Protein AF-A0A5C9ABZ3-F1 (afdb_monomer_lite)

Organism: Escherichia coli (NCBI:txid562)

Radius of gyration: 12.98 Å; chains: 1; bounding box: 25×34×37 Å

Structure (mmCIF, N/CA/C/O backbone):
data_AF-A0A5C9ABZ3-F1
#
_entry.id   AF-A0A5C9ABZ3-F1
#
loop_
_atom_site.group_PDB
_atom_site.id
_atom_site.type_symbol
_atom_site.label_atom_id
_atom_site.label_alt_id
_atom_site.label_comp_id
_atom_site.label_asym_id
_atom_site.label_entity_id
_atom_site.label_seq_id
_atom_site.pdbx_PDB_ins_code
_atom_site.Cartn_x
_atom_site.Cartn_y
_atom_site.Cartn_z
_atom_site.occupancy
_atom_site.B_iso_or_equiv
_atom_site.auth_seq_id
_atom_site.auth_comp_id
_atom_site.auth_asym_id
_atom_site.auth_atom_id
_atom_site.pdbx_PDB_model_num
ATOM 1 N N . MET A 1 1 ? 9.908 -22.947 3.980 1.00 42.03 1 MET A N 1
ATOM 2 C CA . MET A 1 1 ? 8.847 -22.284 3.196 1.00 42.03 1 MET A CA 1
ATOM 3 C C . MET A 1 1 ? 9.021 -20.790 3.385 1.00 42.03 1 MET A C 1
ATOM 5 O O . MET A 1 1 ? 9.001 -20.346 4.527 1.00 42.03 1 MET A O 1
ATOM 9 N N . ALA A 1 2 ? 9.328 -20.041 2.323 1.00 49.00 2 ALA A N 1
ATOM 10 C CA . ALA A 1 2 ? 9.373 -18.585 2.417 1.00 49.00 2 ALA A CA 1
ATOM 11 C C . ALA A 1 2 ? 7.949 -18.117 2.737 1.00 49.00 2 ALA A C 1
ATOM 13 O O . ALA A 1 2 ? 7.027 -18.391 1.981 1.00 49.00 2 ALA A O 1
ATOM 14 N N . THR A 1 3 ? 7.755 -17.537 3.915 1.00 64.31 3 THR A N 1
ATOM 15 C CA . THR A 1 3 ? 6.458 -17.009 4.341 1.00 64.31 3 THR A CA 1
ATOM 16 C C . THR A 1 3 ? 6.122 -15.834 3.434 1.00 64.31 3 THR A C 1
ATOM 18 O O . THR A 1 3 ? 6.895 -14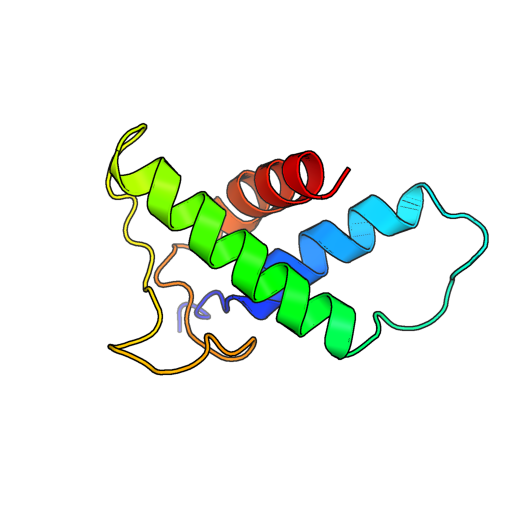.874 3.379 1.00 64.31 3 THR A O 1
ATOM 21 N N . VAL A 1 4 ? 5.027 -15.949 2.686 1.00 82.62 4 VAL A N 1
ATOM 22 C CA . VAL A 1 4 ? 4.581 -14.909 1.760 1.00 82.62 4 VAL A CA 1
ATOM 23 C C . VAL A 1 4 ? 4.201 -13.661 2.556 1.00 82.62 4 VAL A C 1
ATOM 25 O O . VAL A 1 4 ? 3.664 -13.766 3.657 1.00 82.62 4 VAL A O 1
ATOM 28 N N . LEU A 1 5 ? 4.572 -12.487 2.045 1.00 89.81 5 LEU A N 1
ATOM 29 C CA . LEU A 1 5 ? 4.208 -11.206 2.640 1.00 89.81 5 LEU A CA 1
ATOM 30 C C . LEU A 1 5 ? 2.799 -10.840 2.173 1.0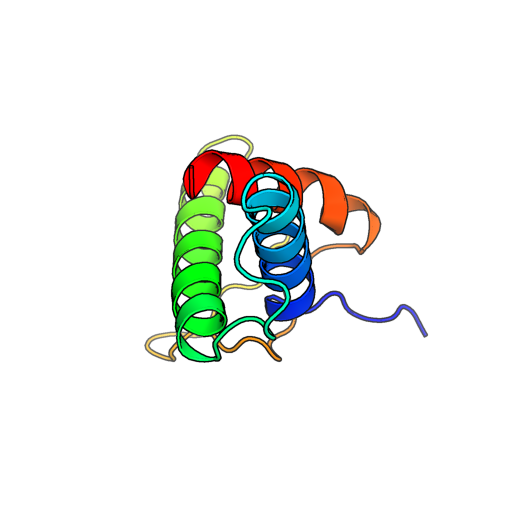0 89.81 5 LEU A C 1
ATOM 32 O O . LEU A 1 5 ? 2.602 -10.662 0.970 1.00 89.81 5 LEU A O 1
ATOM 36 N N . THR A 1 6 ? 1.846 -10.704 3.092 1.00 93.12 6 THR A N 1
ATOM 37 C CA . THR A 1 6 ? 0.484 -10.268 2.740 1.00 93.12 6 THR A CA 1
ATOM 38 C C . THR A 1 6 ? 0.374 -8.744 2.691 1.00 93.12 6 THR A C 1
ATOM 40 O O . THR A 1 6 ? 1.183 -8.032 3.302 1.00 93.12 6 THR A O 1
ATOM 43 N N . LYS A 1 7 ? -0.632 -8.229 1.977 1.00 92.62 7 LYS A N 1
ATOM 44 C CA . LYS A 1 7 ? -0.947 -6.789 1.933 1.00 92.62 7 LYS A CA 1
ATOM 45 C C . LYS A 1 7 ? -1.242 -6.257 3.340 1.00 92.62 7 LYS A C 1
ATOM 47 O O . LYS A 1 7 ? -0.640 -5.274 3.776 1.00 92.62 7 LYS A O 1
ATOM 52 N N . GLY A 1 8 ? -2.045 -6.990 4.110 1.00 88.94 8 GLY A N 1
ATOM 53 C CA . GLY A 1 8 ? -2.383 -6.670 5.494 1.00 88.94 8 GLY A CA 1
ATOM 54 C C . GLY A 1 8 ? -1.165 -6.591 6.417 1.00 88.94 8 GLY A C 1
ATOM 55 O O . GLY A 1 8 ? -1.113 -5.724 7.285 1.00 88.94 8 GLY A O 1
ATOM 56 N N . GLU A 1 9 ? -0.125 -7.411 6.218 1.00 89.88 9 GLU A N 1
ATOM 57 C CA . GLU A 1 9 ? 1.110 -7.307 7.008 1.00 89.88 9 GLU A CA 1
ATOM 58 C C . GLU A 1 9 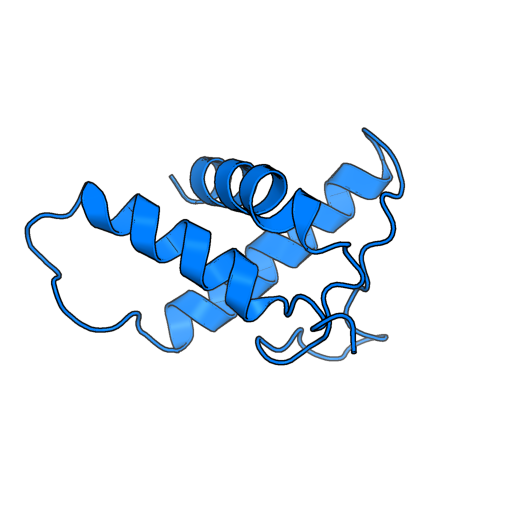? 1.853 -5.973 6.814 1.00 89.88 9 GLU A C 1
ATOM 60 O O . GLU A 1 9 ? 2.524 -5.508 7.745 1.00 89.88 9 GLU A O 1
ATOM 65 N N . ILE A 1 10 ? 1.792 -5.395 5.610 1.00 91.62 10 ILE A N 1
ATOM 66 C CA . ILE A 1 10 ? 2.412 -4.107 5.267 1.00 91.62 10 ILE A CA 1
ATOM 67 C C . ILE A 1 10 ? 1.582 -2.967 5.862 1.00 91.62 10 ILE A C 1
ATOM 69 O O . ILE A 1 10 ? 2.128 -2.107 6.556 1.00 91.62 10 ILE A O 1
ATOM 73 N N . VAL A 1 11 ? 0.265 -3.010 5.658 1.00 91.06 11 VAL A N 1
ATOM 74 C CA . VAL A 1 11 ? -0.685 -2.012 6.171 1.00 91.06 11 VAL A CA 1
ATOM 75 C C . VAL A 1 11 ? -0.650 -1.961 7.696 1.00 91.06 11 VAL A C 1
ATOM 77 O O . VAL A 1 11 ? -0.449 -0.905 8.290 1.00 91.06 11 VAL A O 1
ATOM 80 N N . LEU A 1 12 ? -0.704 -3.117 8.355 1.00 88.62 12 LEU A N 1
ATOM 81 C CA . LEU A 1 12 ? -0.634 -3.217 9.811 1.00 88.62 12 LEU A CA 1
ATOM 82 C C . LEU A 1 12 ? 0.688 -2.674 10.370 1.00 88.62 12 LEU A C 1
ATOM 84 O O . LEU A 1 12 ? 0.719 -2.107 11.462 1.00 88.62 12 LEU A O 1
ATOM 88 N N . PHE A 1 13 ? 1.798 -2.840 9.644 1.00 89.50 13 PHE A N 1
ATOM 89 C CA . PHE A 1 13 ? 3.074 -2.236 10.025 1.00 89.50 13 PHE A CA 1
ATOM 90 C C . PHE A 1 13 ? 3.014 -0.705 9.970 1.00 89.50 13 PHE A C 1
ATOM 92 O O . PHE A 1 13 ? 3.498 -0.054 10.901 1.00 89.50 13 PHE A O 1
ATOM 99 N N . ALA A 1 14 ? 2.423 -0.147 8.912 1.00 89.44 14 ALA A N 1
ATOM 100 C CA . ALA A 1 14 ? 2.282 1.291 8.727 1.00 89.44 14 ALA A CA 1
ATOM 101 C C . ALA A 1 14 ? 1.353 1.899 9.794 1.00 89.44 14 ALA A C 1
ATOM 103 O O . ALA A 1 14 ? 1.773 2.786 10.538 1.00 89.44 14 ALA A O 1
ATOM 104 N N . LEU A 1 15 ? 0.154 1.337 9.968 1.00 85.62 15 LEU A N 1
ATOM 105 C CA . LEU A 1 15 ? -0.845 1.803 10.936 1.00 85.62 15 LEU A CA 1
ATOM 106 C C . LEU A 1 15 ? -0.337 1.741 12.380 1.00 85.62 15 LEU A C 1
ATOM 108 O O . LEU A 1 15 ? -0.484 2.700 13.134 1.00 85.62 15 LEU A O 1
ATOM 112 N N . ARG A 1 16 ? 0.347 0.656 12.772 1.00 80.81 16 ARG A N 1
ATOM 113 C CA . ARG A 1 16 ? 0.927 0.553 14.123 1.00 80.81 16 ARG A CA 1
ATOM 114 C C . ARG A 1 16 ? 1.957 1.638 14.399 1.00 80.81 16 ARG A C 1
ATOM 116 O O . ARG A 1 16 ? 2.046 2.105 15.525 1.00 80.81 16 ARG A O 1
ATOM 123 N N . LYS A 1 17 ? 2.765 2.016 13.408 1.00 77.38 17 LYS A N 1
ATOM 124 C CA . LYS A 1 17 ? 3.813 3.032 13.579 1.00 77.38 17 LYS A CA 1
ATOM 125 C C . LYS A 1 17 ? 3.274 4.455 13.494 1.00 77.38 17 LYS A C 1
ATOM 127 O O . LYS A 1 17 ? 3.800 5.313 14.194 1.00 77.38 17 LYS A O 1
ATOM 132 N N . PHE A 1 18 ? 2.216 4.678 12.720 1.00 67.94 18 PHE A N 1
ATOM 133 C CA . PHE A 1 18 ? 1.420 5.902 12.773 1.00 67.94 18 PHE A CA 1
ATOM 134 C C . PHE A 1 18 ? 0.805 6.086 14.172 1.00 67.94 18 PHE A C 1
ATOM 136 O O . PHE A 1 18 ? 0.981 7.125 14.807 1.00 67.94 18 PHE A O 1
ATOM 143 N N . ALA A 1 19 ? 0.207 5.024 14.725 1.00 62.31 19 ALA A N 1
ATOM 144 C CA . ALA A 1 19 ? -0.406 5.034 16.053 1.00 62.31 19 ALA A CA 1
ATOM 145 C C . ALA A 1 19 ? 0.586 5.264 17.212 1.00 62.31 19 ALA A C 1
ATOM 147 O O . ALA A 1 19 ? 0.166 5.705 18.276 1.00 62.31 19 ALA A O 1
ATOM 148 N N . ILE A 1 20 ? 1.899 5.054 17.028 1.00 53.72 20 ILE A N 1
ATOM 149 C CA . ILE A 1 20 ? 2.913 5.397 18.049 1.00 53.72 20 ILE A CA 1
ATOM 150 C C . ILE A 1 20 ? 2.936 6.915 18.342 1.00 53.72 20 ILE A C 1
ATOM 152 O O . ILE A 1 20 ? 3.321 7.309 19.441 1.00 53.72 20 ILE A O 1
ATOM 156 N N . ALA A 1 21 ? 2.476 7.772 17.419 1.00 45.09 21 ALA A N 1
ATOM 157 C CA . ALA A 1 21 ? 2.288 9.204 17.682 1.00 45.09 21 ALA A CA 1
ATOM 158 C C . ALA A 1 21 ? 0.971 9.525 18.428 1.00 45.09 21 ALA A C 1
ATOM 160 O O . ALA A 1 21 ? 0.849 10.598 19.021 1.00 45.09 21 ALA A O 1
ATOM 161 N N . SER A 1 22 ? 0.002 8.599 18.449 1.00 44.34 22 SER A N 1
ATOM 162 C CA . SER A 1 22 ? -1.284 8.740 19.141 1.00 44.34 22 SER A CA 1
ATOM 163 C C . SER A 1 22 ? -1.248 8.017 20.491 1.00 44.34 22 SER A C 1
ATOM 165 O O . SER A 1 22 ? -1.711 6.890 20.648 1.00 44.34 22 SER A O 1
ATOM 167 N N . ASN A 1 23 ? -0.728 8.688 21.519 1.00 43.97 23 ASN A N 1
ATOM 168 C CA . ASN A 1 23 ? -0.696 8.195 22.907 1.00 43.97 23 ASN A CA 1
ATOM 169 C C . ASN A 1 23 ? -2.102 8.006 23.548 1.00 43.97 23 ASN A C 1
ATOM 171 O O . ASN A 1 23 ? -2.204 7.812 24.756 1.00 43.97 23 ASN A O 1
ATOM 175 N N . ALA A 1 24 ? -3.191 8.101 22.773 1.00 51.38 24 ALA A N 1
ATOM 176 C CA . ALA A 1 24 ? -4.575 8.018 23.244 1.00 51.38 24 ALA A CA 1
ATOM 177 C C . ALA A 1 24 ? -5.319 6.739 22.797 1.00 51.38 24 ALA A C 1
ATOM 179 O O . ALA A 1 24 ? -6.322 6.392 23.414 1.00 51.38 24 ALA A O 1
ATOM 180 N N . SER A 1 25 ? -4.839 6.012 21.778 1.00 49.28 25 SER A N 1
ATOM 181 C CA . SER A 1 25 ? -5.544 4.860 21.183 1.00 49.28 25 SER A CA 1
ATOM 182 C C . SER A 1 25 ? -4.692 3.588 21.223 1.00 49.28 25 SER A C 1
ATOM 184 O O . SER A 1 25 ? -4.137 3.148 20.222 1.00 49.28 25 SER A O 1
ATOM 186 N N . LEU A 1 26 ? -4.593 2.981 22.404 1.00 49.88 26 LEU A N 1
ATOM 187 C CA . LEU A 1 26 ? -4.040 1.633 22.620 1.00 49.88 26 LEU A CA 1
ATOM 188 C C . LEU A 1 26 ? -5.072 0.531 22.286 1.00 49.88 26 LEU A C 1
ATOM 190 O O . LEU A 1 26 ? -5.024 -0.564 22.840 1.00 49.88 26 LEU A O 1
ATOM 194 N N . THR A 1 27 ? -6.043 0.848 21.429 1.00 55.12 27 THR A N 1
ATOM 195 C CA . THR A 1 27 ? -7.101 -0.044 20.952 1.00 55.12 27 THR A CA 1
ATOM 196 C C . THR A 1 27 ? -6.700 -0.637 19.610 1.00 55.12 27 THR A C 1
ATOM 198 O O . THR A 1 27 ? -6.023 0.019 18.817 1.00 55.12 27 THR A O 1
ATOM 201 N N . ASP A 1 28 ? -7.076 -1.894 19.388 1.00 63.44 28 ASP A N 1
ATOM 202 C CA . ASP A 1 28 ? -6.815 -2.628 18.153 1.00 63.44 28 ASP A CA 1
ATOM 203 C C . ASP A 1 28 ? -7.146 -1.792 16.908 1.00 63.44 28 ASP A C 1
ATOM 205 O O . ASP A 1 28 ? -8.097 -1.011 16.905 1.00 63.44 28 ASP A O 1
ATOM 209 N N . VAL A 1 29 ? -6.336 -1.947 15.856 1.00 66.88 29 VAL A N 1
ATOM 210 C CA . VAL A 1 29 ? -6.571 -1.280 14.569 1.00 66.88 29 VAL A CA 1
ATOM 211 C C . VAL A 1 29 ? -7.958 -1.679 14.068 1.00 66.88 29 VAL A C 1
ATOM 213 O O . VAL A 1 29 ? -8.248 -2.872 13.955 1.00 66.88 29 VAL A O 1
ATOM 216 N N . GLU A 1 30 ? -8.806 -0.692 13.783 1.00 77.25 30 GLU A N 1
ATOM 217 C CA . GLU A 1 30 ? -10.163 -0.942 13.304 1.00 77.25 30 GLU A CA 1
ATOM 218 C C . GLU A 1 30 ? -10.123 -1.663 11.943 1.00 77.25 30 GLU A C 1
ATOM 220 O O . GLU A 1 30 ? -9.294 -1.310 11.099 1.00 77.25 30 GLU A O 1
ATOM 225 N N . PRO A 1 31 ? -11.007 -2.651 11.687 1.00 79.88 31 PRO A N 1
ATOM 226 C CA . PRO A 1 31 ? -11.017 -3.385 10.419 1.00 79.88 31 PRO A CA 1
ATOM 227 C C . PRO A 1 31 ? -11.121 -2.475 9.190 1.00 79.88 31 PRO A C 1
ATOM 229 O O . PRO A 1 31 ? -10.418 -2.694 8.209 1.00 79.88 31 PRO A O 1
ATOM 232 N N . GLN A 1 32 ? -11.919 -1.405 9.285 1.00 78.88 32 GLN A N 1
ATOM 233 C CA . GLN A 1 32 ? -12.064 -0.412 8.217 1.00 78.88 32 GLN A CA 1
ATOM 234 C C . GLN A 1 32 ? -10.747 0.306 7.913 1.00 78.88 32 GLN A C 1
ATOM 236 O O . GLN A 1 32 ? -10.393 0.454 6.753 1.00 78.88 32 GLN A O 1
ATOM 241 N N . SER A 1 33 ? -9.951 0.655 8.930 1.00 84.00 33 SER A N 1
ATOM 242 C CA . SER A 1 33 ? -8.635 1.271 8.710 1.00 84.00 33 SER A CA 1
ATOM 243 C C . SER A 1 33 ? -7.659 0.341 7.985 1.00 84.00 33 SER A C 1
ATOM 245 O O . SER A 1 33 ? -6.750 0.812 7.305 1.00 84.00 33 SER A O 1
ATOM 247 N N . ILE A 1 34 ? -7.814 -0.978 8.139 1.00 86.31 34 ILE A N 1
ATOM 248 C CA . ILE A 1 34 ? -7.009 -1.958 7.403 1.00 86.31 34 ILE A CA 1
ATOM 249 C C . ILE A 1 34 ? -7.466 -2.018 5.944 1.00 86.31 34 ILE A C 1
ATOM 251 O O . ILE A 1 34 ? -6.612 -2.006 5.066 1.00 86.31 34 ILE A O 1
ATOM 255 N N . GLU A 1 35 ? -8.774 -2.063 5.682 1.00 87.62 35 GLU A N 1
ATOM 256 C CA . GLU A 1 35 ? -9.328 -2.052 4.319 1.00 87.62 35 GLU A CA 1
ATOM 257 C C . GLU A 1 35 ? -8.945 -0.771 3.563 1.00 87.62 35 GLU A C 1
ATOM 259 O O . GLU A 1 35 ? -8.407 -0.847 2.458 1.00 87.62 35 GLU A O 1
ATOM 264 N N . ASP A 1 36 ? -9.112 0.394 4.189 1.00 88.50 36 ASP A N 1
ATOM 265 C CA . ASP A 1 36 ? -8.707 1.683 3.620 1.00 88.50 36 ASP A CA 1
ATOM 266 C C . ASP A 1 36 ? -7.197 1.714 3.342 1.00 88.50 36 ASP A C 1
ATOM 268 O O . ASP A 1 36 ? -6.767 2.047 2.239 1.00 88.50 36 ASP A O 1
ATOM 272 N N . GLY A 1 37 ? -6.382 1.249 4.295 1.00 90.44 37 GLY A N 1
ATOM 273 C CA . GLY A 1 37 ? -4.933 1.178 4.120 1.00 90.44 37 GLY A CA 1
ATOM 274 C C . GLY A 1 37 ? -4.480 0.195 3.031 1.00 90.44 37 GLY A C 1
ATOM 275 O O . GLY A 1 37 ? -3.403 0.371 2.460 1.00 90.44 37 GLY A O 1
ATOM 276 N N . VAL A 1 38 ? -5.270 -0.842 2.723 1.00 92.56 38 VAL A N 1
ATOM 277 C CA . VAL A 1 38 ? -5.003 -1.741 1.587 1.00 92.56 38 VAL A CA 1
ATOM 278 C C . VAL A 1 38 ? -5.277 -1.028 0.261 1.00 92.56 38 VAL A C 1
ATOM 280 O O . VAL A 1 38 ? -4.478 -1.179 -0.662 1.00 92.56 38 VAL A O 1
ATOM 283 N N . ASN A 1 39 ? -6.327 -0.210 0.172 1.00 92.62 39 ASN A N 1
ATOM 284 C CA . ASN A 1 39 ? -6.572 0.616 -1.014 1.00 92.62 39 ASN A CA 1
ATOM 285 C C . ASN A 1 39 ? -5.455 1.656 -1.211 1.00 92.62 39 ASN A C 1
ATOM 287 O O . ASN A 1 39 ? -4.914 1.769 -2.308 1.00 92.62 39 ASN A O 1
ATOM 291 N N . ASP A 1 40 ? -5.017 2.325 -0.139 1.00 92.81 40 ASP A N 1
ATOM 292 C CA . ASP A 1 40 ? -3.880 3.258 -0.195 1.00 92.81 40 ASP A CA 1
ATOM 293 C C . ASP A 1 40 ? -2.578 2.571 -0.637 1.00 92.81 40 ASP A C 1
ATOM 295 O O . ASP A 1 40 ? -1.742 3.165 -1.330 1.00 92.81 40 ASP A O 1
ATOM 299 N N . LEU A 1 41 ? -2.386 1.310 -0.233 1.00 93.69 41 LEU A N 1
ATOM 300 C CA . LEU A 1 41 ? -1.262 0.492 -0.672 1.00 93.69 41 LEU A CA 1
ATOM 301 C C . LEU A 1 41 ? -1.346 0.203 -2.175 1.00 93.69 41 LEU A C 1
ATOM 303 O O . LEU A 1 41 ? -0.345 0.385 -2.860 1.00 93.69 41 LEU A O 1
ATOM 307 N N . GLU A 1 42 ? -2.497 -0.230 -2.683 1.00 93.81 42 GLU A N 1
ATOM 308 C CA . GLU A 1 42 ? -2.711 -0.501 -4.113 1.00 93.81 42 GLU A CA 1
ATOM 309 C C . GLU A 1 42 ? -2.483 0.757 -4.962 1.00 93.81 42 GLU A C 1
ATOM 311 O O . GLU A 1 42 ? -1.731 0.712 -5.939 1.00 93.81 42 GLU A O 1
ATOM 316 N N . ASP A 1 43 ? -3.011 1.905 -4.533 1.00 93.12 43 ASP A N 1
ATOM 317 C CA . ASP A 1 43 ? -2.794 3.189 -5.200 1.00 93.12 43 ASP A CA 1
ATOM 318 C C . ASP A 1 43 ? -1.308 3.566 -5.226 1.00 93.12 43 ASP A C 1
ATOM 320 O O . ASP A 1 43 ? -0.758 3.887 -6.284 1.00 93.12 43 ASP A O 1
ATOM 324 N N . MET A 1 44 ? -0.613 3.464 -4.087 1.00 94.38 44 MET A N 1
ATOM 325 C CA . MET A 1 44 ? 0.825 3.738 -4.014 1.00 94.38 44 MET A CA 1
ATOM 326 C C . MET A 1 44 ? 1.631 2.801 -4.921 1.00 94.38 44 MET A C 1
ATOM 328 O O . MET A 1 44 ? 2.563 3.235 -5.601 1.00 94.38 44 MET A O 1
ATOM 332 N N . MET A 1 45 ? 1.281 1.516 -4.947 1.00 93.75 45 MET A N 1
ATOM 333 C CA . MET A 1 45 ? 1.950 0.539 -5.799 1.00 93.75 45 MET A CA 1
ATOM 334 C C . MET A 1 45 ? 1.665 0.789 -7.282 1.00 93.75 45 MET A C 1
ATOM 336 O O . MET A 1 45 ? 2.566 0.614 -8.105 1.00 93.75 45 MET A O 1
ATOM 340 N N . SER A 1 46 ? 0.467 1.267 -7.629 1.00 92.25 46 SER A N 1
ATOM 341 C CA . SER A 1 46 ? 0.114 1.654 -8.998 1.00 92.25 46 SER A CA 1
ATOM 342 C C . SER A 1 46 ? 0.958 2.836 -9.492 1.00 92.25 46 SER A C 1
ATOM 344 O O . SER A 1 46 ? 1.441 2.828 -10.623 1.00 92.25 46 SER A O 1
ATOM 346 N N . GLU A 1 47 ? 1.237 3.815 -8.627 1.00 91.56 47 GLU A N 1
ATOM 347 C CA . GLU A 1 47 ? 2.124 4.937 -8.944 1.00 91.56 47 GLU A CA 1
ATOM 348 C C . GLU A 1 47 ? 3.570 4.466 -9.136 1.00 91.56 47 GLU A C 1
ATOM 350 O O . GLU A 1 47 ? 4.277 4.918 -10.044 1.00 91.56 47 GLU A O 1
ATOM 355 N N . TRP A 1 48 ? 4.009 3.511 -8.315 1.00 92.69 48 TRP A N 1
ATOM 356 C CA . TRP A 1 48 ? 5.360 2.963 -8.389 1.00 92.69 48 TRP A CA 1
ATOM 357 C C . TRP A 1 48 ? 5.619 2.178 -9.668 1.00 92.69 48 TRP A C 1
ATOM 359 O O . TRP A 1 48 ? 6.764 2.163 -10.113 1.00 92.69 48 TRP A O 1
ATOM 369 N N . MET A 1 49 ? 4.588 1.629 -10.320 1.00 89.06 49 MET A N 1
ATOM 370 C CA . MET A 1 49 ? 4.717 1.020 -11.653 1.00 89.06 49 MET A CA 1
ATOM 371 C C . MET A 1 49 ? 5.296 1.991 -12.690 1.00 89.06 49 MET A C 1
ATOM 373 O O . MET A 1 49 ? 5.942 1.556 -13.643 1.00 89.06 49 MET A O 1
ATOM 377 N N . ILE A 1 50 ? 5.090 3.300 -12.512 1.00 89.00 50 ILE A N 1
ATOM 378 C CA . ILE A 1 50 ? 5.630 4.340 -13.395 1.00 89.00 50 ILE A CA 1
ATOM 379 C C . ILE A 1 50 ? 7.062 4.702 -12.981 1.00 89.00 50 ILE A C 1
ATOM 381 O O . ILE A 1 50 ? 7.954 4.796 -13.824 1.00 89.00 50 ILE A O 1
ATOM 385 N N . ASN A 1 51 ? 7.292 4.923 -11.686 1.00 84.06 51 ASN A N 1
ATOM 386 C CA . ASN A 1 51 ? 8.600 5.245 -11.116 1.00 84.06 51 ASN A CA 1
ATOM 387 C C . ASN A 1 51 ? 8.606 4.835 -9.634 1.00 84.06 51 ASN A C 1
ATOM 389 O O . ASN A 1 51 ? 7.828 5.408 -8.870 1.00 84.06 51 ASN A O 1
ATOM 393 N N . PRO A 1 52 ? 9.454 3.888 -9.187 1.00 84.00 52 PRO A N 1
ATOM 394 C CA . PRO A 1 52 ? 10.680 3.370 -9.817 1.00 84.00 52 PRO A CA 1
ATOM 395 C C . PRO A 1 52 ? 10.516 2.284 -10.898 1.00 84.00 52 PRO A C 1
ATOM 397 O O . PRO A 1 52 ? 11.523 1.850 -11.459 1.00 84.00 52 PRO A O 1
ATOM 400 N N . GLY A 1 53 ? 9.296 1.850 -11.206 1.00 88.44 53 GLY A N 1
ATOM 401 C CA . GLY A 1 53 ? 8.991 0.734 -12.105 1.00 88.44 53 GLY A CA 1
ATOM 402 C C . GLY A 1 53 ? 8.425 -0.476 -11.356 1.00 88.44 53 GLY A C 1
ATOM 403 O O . GLY A 1 53 ? 8.289 -0.463 -10.132 1.00 88.44 53 GLY A O 1
ATOM 404 N N . ASP A 1 54 ? 8.112 -1.542 -12.093 1.00 89.38 54 ASP A N 1
ATOM 405 C CA . ASP A 1 54 ? 7.582 -2.780 -11.515 1.00 89.38 54 ASP A CA 1
ATOM 406 C C . ASP A 1 54 ? 8.600 -3.443 -10.564 1.00 89.38 54 ASP A C 1
ATOM 408 O O . ASP A 1 54 ? 9.701 -3.835 -10.962 1.00 89.38 54 ASP A O 1
ATOM 412 N N . ILE A 1 55 ? 8.219 -3.567 -9.289 1.00 88.88 55 ILE A N 1
ATOM 413 C CA . ILE A 1 55 ? 9.013 -4.215 -8.236 1.00 88.88 55 ILE A CA 1
ATOM 414 C C . ILE A 1 55 ? 8.504 -5.619 -7.866 1.00 88.88 55 ILE A C 1
ATOM 416 O O . ILE A 1 55 ? 8.971 -6.202 -6.882 1.00 88.88 55 ILE A O 1
ATOM 420 N N . GLY A 1 56 ? 7.568 -6.167 -8.646 1.00 89.62 56 GLY A N 1
ATOM 421 C CA . GLY A 1 56 ? 6.971 -7.487 -8.451 1.00 89.62 56 GLY A CA 1
ATOM 422 C C . GLY A 1 56 ? 5.792 -7.497 -7.479 1.00 89.62 56 GLY A C 1
ATOM 423 O O . GLY A 1 56 ? 5.594 -8.493 -6.785 1.00 89.62 56 GLY A O 1
ATOM 424 N N . TYR A 1 57 ? 5.051 -6.391 -7.373 1.00 92.25 57 TYR A N 1
ATOM 425 C CA . TYR A 1 57 ? 3.839 -6.339 -6.554 1.00 92.25 57 TYR A CA 1
ATOM 426 C C . TYR A 1 57 ? 2.675 -7.053 -7.247 1.00 92.25 57 TYR A C 1
ATOM 428 O O . TYR A 1 57 ? 2.476 -6.904 -8.451 1.00 92.25 57 TYR A O 1
ATOM 436 N N . ALA A 1 58 ? 1.906 -7.822 -6.480 1.00 92.88 58 ALA A N 1
ATOM 437 C CA . ALA A 1 58 ? 0.706 -8.499 -6.952 1.00 92.88 58 ALA A CA 1
ATOM 438 C C . ALA A 1 58 ? -0.536 -7.656 -6.623 1.00 92.88 58 ALA A C 1
ATOM 440 O O . ALA A 1 58 ? -0.995 -7.623 -5.480 1.00 92.88 58 ALA A O 1
ATOM 441 N N . PHE A 1 59 ? -1.058 -6.983 -7.648 1.00 91.19 59 PHE A N 1
ATOM 442 C CA . PHE A 1 59 ? -2.325 -6.250 -7.594 1.00 91.19 59 PHE A CA 1
ATOM 443 C C . PHE A 1 59 ? -3.512 -7.209 -7.469 1.00 91.19 59 PHE A C 1
ATOM 445 O O . PHE A 1 59 ? -3.432 -8.369 -7.890 1.00 91.19 59 PHE A O 1
ATOM 452 N N . ALA A 1 60 ? -4.623 -6.722 -6.916 1.00 88.38 60 ALA A N 1
ATOM 453 C CA . ALA A 1 60 ? -5.902 -7.424 -7.009 1.00 88.38 60 ALA A CA 1
ATOM 454 C C . ALA A 1 60 ? -6.305 -7.675 -8.476 1.00 88.38 60 ALA A C 1
ATOM 456 O O . ALA A 1 60 ? -5.992 -6.897 -9.383 1.00 88.38 60 ALA A O 1
ATOM 457 N N . THR A 1 61 ? -6.964 -8.805 -8.732 1.00 81.75 61 THR A N 1
ATOM 458 C CA . THR A 1 61 ? -7.302 -9.237 -10.088 1.00 81.75 61 THR A CA 1
ATOM 459 C C . THR A 1 61 ? -8.593 -8.600 -10.596 1.00 81.75 61 THR A C 1
ATOM 461 O O . THR A 1 61 ? -9.671 -8.825 -10.057 1.00 81.75 61 THR A O 1
ATOM 464 N N . GLY A 1 62 ? -8.510 -7.867 -11.711 1.00 77.19 62 GLY A N 1
ATOM 465 C CA . GLY A 1 62 ? -9.689 -7.331 -12.400 1.00 77.19 62 GLY A CA 1
ATOM 466 C C . GLY A 1 62 ? -10.432 -6.280 -11.571 1.00 77.19 62 GLY A C 1
ATOM 467 O O . GLY A 1 62 ? -9.837 -5.277 -11.197 1.00 77.19 62 GLY A O 1
ATOM 468 N N . ASP A 1 63 ? -11.721 -6.523 -11.317 1.00 73.69 63 ASP A N 1
ATOM 469 C CA . ASP A 1 63 ? -12.610 -5.642 -10.537 1.00 73.69 63 ASP A CA 1
ATOM 470 C C . ASP A 1 63 ? -12.766 -6.100 -9.068 1.00 73.69 63 ASP A C 1
ATOM 472 O O . ASP A 1 63 ? -13.679 -5.660 -8.364 1.00 73.69 63 ASP A O 1
ATOM 476 N N . GLU A 1 64 ? -11.930 -7.030 -8.596 1.00 84.06 64 GLU A N 1
ATOM 477 C CA . GLU A 1 64 ? -11.981 -7.510 -7.212 1.00 84.06 64 GLU A CA 1
ATOM 478 C C . GLU A 1 64 ? -11.411 -6.470 -6.243 1.00 84.06 64 GLU A C 1
ATOM 480 O O . GLU A 1 64 ? -10.391 -5.833 -6.511 1.00 84.06 64 GLU A O 1
ATOM 485 N N . GLN A 1 65 ? -12.066 -6.308 -5.089 1.00 83.81 65 GLN A N 1
ATOM 486 C CA . GLN A 1 65 ? -11.531 -5.459 -4.030 1.00 83.81 65 GLN A CA 1
ATOM 487 C C . GLN A 1 65 ? -10.277 -6.102 -3.428 1.00 83.81 65 GLN A C 1
ATOM 489 O O . GLN A 1 65 ? -10.293 -7.302 -3.143 1.00 83.81 65 GLN A O 1
ATOM 494 N N . PRO A 1 66 ? -9.208 -5.323 -3.204 1.00 88.19 66 PRO A N 1
ATOM 495 C CA . PRO A 1 66 ? -7.979 -5.837 -2.626 1.00 88.19 66 PRO A CA 1
ATOM 496 C C . PRO A 1 66 ? -8.210 -6.233 -1.164 1.00 88.19 66 PRO A C 1
ATOM 498 O O . PRO A 1 66 ? -8.713 -5.443 -0.364 1.00 88.19 66 PRO A O 1
ATOM 501 N N . LEU A 1 67 ? -7.839 -7.462 -0.800 1.00 90.19 67 LEU A N 1
ATOM 502 C CA . LEU A 1 67 ? -8.063 -7.991 0.543 1.00 90.19 67 LEU A CA 1
ATOM 503 C C . LEU A 1 67 ? -6.774 -7.979 1.382 1.00 90.19 67 LEU A C 1
ATOM 505 O O . LEU A 1 67 ? -5.674 -8.176 0.856 1.00 90.19 67 LEU A O 1
ATOM 509 N N . PRO A 1 68 ? -6.866 -7.815 2.716 1.00 87.31 68 PRO A N 1
ATOM 510 C CA . PRO A 1 68 ? -5.693 -7.849 3.596 1.00 87.31 68 PRO A CA 1
ATOM 511 C C . PRO A 1 68 ? -4.932 -9.184 3.572 1.00 87.31 68 PRO A C 1
ATOM 513 O O . PRO A 1 68 ? -3.715 -9.207 3.788 1.00 87.31 68 PRO A O 1
ATOM 516 N N . ASP A 1 69 ? -5.637 -10.285 3.316 1.00 89.31 69 ASP A N 1
ATOM 517 C CA . ASP A 1 69 ? -5.064 -11.633 3.263 1.00 89.31 69 ASP A CA 1
ATOM 518 C C . ASP A 1 69 ? -4.401 -11.952 1.915 1.00 89.31 69 ASP A C 1
ATOM 520 O O . ASP A 1 69 ? -3.692 -12.956 1.811 1.00 89.31 69 ASP A O 1
ATOM 524 N N . ASP A 1 70 ? -4.562 -11.087 0.908 1.00 90.75 70 ASP A N 1
ATOM 525 C CA . ASP A 1 70 ? -3.927 -11.271 -0.391 1.00 90.75 70 ASP A CA 1
ATOM 526 C C . ASP A 1 70 ? -2.404 -11.228 -0.277 1.00 90.75 70 ASP A C 1
ATOM 528 O O . ASP A 1 70 ? -1.801 -10.443 0.473 1.00 90.75 70 ASP A O 1
ATOM 532 N N . GLU A 1 71 ? -1.758 -12.047 -1.099 1.00 91.88 71 GLU A N 1
ATOM 533 C CA . GLU A 1 71 ? -0.319 -11.994 -1.278 1.00 91.88 71 GLU A CA 1
ATOM 534 C C . GLU A 1 71 ? 0.072 -10.659 -1.922 1.00 91.88 71 GLU A C 1
ATOM 536 O O . GLU A 1 71 ? -0.474 -10.257 -2.942 1.00 91.88 71 GLU A O 1
ATOM 541 N N . SER A 1 72 ? 1.066 -9.974 -1.358 1.00 90.88 72 SER A N 1
ATOM 542 C CA . SER A 1 72 ? 1.574 -8.724 -1.941 1.00 90.88 72 SER A CA 1
ATOM 543 C C . SER A 1 72 ? 2.467 -8.947 -3.165 1.00 90.88 72 SER A C 1
ATOM 545 O O . SER A 1 72 ? 2.887 -7.982 -3.789 1.00 90.88 72 SER A O 1
ATOM 547 N N . GLY A 1 73 ? 2.873 -10.188 -3.460 1.00 91.38 73 GLY A N 1
ATOM 548 C CA . GLY A 1 73 ? 3.901 -10.514 -4.463 1.00 91.38 73 GLY A CA 1
ATOM 549 C C . GLY A 1 73 ? 5.334 -10.119 -4.063 1.00 91.38 73 GLY A C 1
ATOM 550 O O . GLY A 1 73 ? 6.313 -10.646 -4.595 1.00 91.38 73 GLY A O 1
ATOM 551 N N . LEU A 1 74 ? 5.489 -9.257 -3.055 1.00 91.69 74 LEU A N 1
ATOM 552 C CA . LEU A 1 74 ? 6.776 -8.696 -2.675 1.00 91.69 74 LEU A CA 1
ATOM 553 C C . LEU A 1 74 ? 7.599 -9.636 -1.781 1.00 91.69 74 LEU A C 1
ATOM 555 O O . LEU A 1 74 ? 7.103 -10.201 -0.800 1.00 91.69 74 LEU A O 1
ATOM 559 N N . PRO A 1 75 ? 8.922 -9.719 -2.009 1.00 90.38 75 PRO A N 1
ATOM 560 C CA . PRO A 1 75 ? 9.836 -10.325 -1.051 1.00 90.38 75 PRO A CA 1
ATOM 561 C C . PRO A 1 75 ? 9.754 -9.659 0.332 1.00 90.38 75 PRO A C 1
ATOM 563 O O . PRO A 1 75 ? 9.826 -8.435 0.442 1.00 90.38 75 PRO A O 1
ATOM 566 N N . ARG A 1 76 ? 9.747 -10.452 1.417 1.00 88.38 76 ARG A N 1
ATOM 567 C CA . ARG A 1 76 ? 9.651 -9.951 2.810 1.00 88.38 76 ARG A CA 1
ATOM 568 C C . ARG A 1 76 ? 10.645 -8.845 3.185 1.00 88.38 76 ARG A C 1
ATOM 570 O O . ARG A 1 76 ? 10.340 -8.023 4.046 1.00 88.38 76 ARG A O 1
ATOM 577 N N . LYS A 1 77 ? 11.815 -8.787 2.537 1.00 88.69 77 LYS A N 1
ATOM 578 C CA . LYS A 1 77 ? 12.803 -7.707 2.728 1.00 88.69 77 LYS A CA 1
ATOM 579 C C . LYS A 1 77 ? 12.238 -6.308 2.426 1.00 88.69 77 LYS A C 1
ATOM 581 O O . LYS A 1 77 ? 12.706 -5.342 3.017 1.00 88.69 77 LYS A O 1
ATOM 586 N N . TYR A 1 78 ? 11.220 -6.200 1.568 1.00 90.50 78 TYR A N 1
ATOM 587 C CA . TYR A 1 78 ? 10.594 -4.929 1.197 1.00 90.50 78 TYR A CA 1
ATOM 588 C C . TYR A 1 78 ? 9.513 -4.456 2.171 1.00 90.50 78 TYR A C 1
ATOM 590 O O . TYR A 1 78 ? 9.145 -3.286 2.110 1.00 90.50 78 TYR A O 1
ATOM 598 N N . LYS A 1 79 ? 9.073 -5.299 3.122 1.00 91.00 79 LYS A N 1
ATOM 599 C CA . LYS A 1 79 ? 8.025 -4.964 4.105 1.00 91.00 79 LYS A CA 1
ATOM 600 C C . LYS A 1 79 ? 8.244 -3.601 4.762 1.00 91.00 79 LYS A C 1
ATOM 602 O O . LYS A 1 79 ? 7.328 -2.796 4.838 1.00 91.00 79 LYS A O 1
ATOM 607 N N . HIS A 1 80 ? 9.467 -3.342 5.223 1.00 91.62 80 HIS A N 1
ATOM 608 C CA . HIS A 1 80 ? 9.792 -2.097 5.914 1.00 91.62 80 HIS A CA 1
ATOM 609 C C . HIS A 1 80 ? 9.824 -0.905 4.957 1.00 91.62 80 HIS A C 1
ATOM 611 O O . HIS A 1 80 ? 9.273 0.136 5.285 1.00 91.62 80 HIS A O 1
ATOM 617 N N . ALA A 1 81 ? 10.447 -1.050 3.783 1.00 92.75 81 ALA A N 1
ATOM 618 C CA . ALA A 1 81 ? 10.559 0.039 2.815 1.00 92.75 81 ALA A CA 1
ATOM 619 C C . ALA A 1 81 ? 9.176 0.502 2.336 1.00 92.75 81 ALA A C 1
ATOM 621 O O . ALA A 1 81 ? 8.865 1.684 2.437 1.00 92.75 81 ALA A O 1
ATOM 622 N N . VAL A 1 82 ? 8.332 -0.440 1.906 1.00 93.12 82 VAL A N 1
ATOM 623 C CA . VAL A 1 82 ? 6.962 -0.155 1.455 1.00 93.12 82 VAL A CA 1
ATOM 624 C C . VAL A 1 82 ? 6.105 0.330 2.619 1.00 93.12 82 VAL A C 1
ATOM 626 O O . VAL A 1 82 ? 5.435 1.347 2.502 1.00 93.12 82 VAL A O 1
ATOM 629 N N . GLY A 1 83 ? 6.188 -0.323 3.781 1.00 92.44 83 GLY A N 1
ATOM 630 C CA . GLY A 1 83 ? 5.409 0.065 4.955 1.00 92.44 83 GLY A CA 1
ATOM 631 C C . GLY A 1 83 ? 5.738 1.463 5.493 1.00 92.44 83 GLY A C 1
ATOM 632 O O . GLY A 1 83 ? 4.845 2.148 5.976 1.00 92.44 83 GLY A O 1
ATOM 633 N N . TYR A 1 84 ? 6.993 1.921 5.403 1.00 92.81 84 TYR A N 1
ATOM 634 C CA . TYR A 1 84 ? 7.343 3.300 5.768 1.00 92.81 84 TYR A CA 1
ATOM 635 C C . TYR A 1 84 ? 6.834 4.320 4.748 1.00 92.81 84 TYR A C 1
ATOM 637 O O . TYR A 1 84 ? 6.406 5.395 5.150 1.00 92.81 84 TYR A O 1
ATOM 645 N N . GLN A 1 85 ? 6.865 4.000 3.454 1.00 92.62 85 GLN A N 1
ATOM 646 C CA . GLN A 1 85 ? 6.329 4.889 2.418 1.00 92.62 85 GLN A CA 1
ATOM 647 C C . GLN A 1 85 ? 4.807 5.005 2.522 1.00 92.62 85 GLN A C 1
ATOM 649 O O . GLN A 1 85 ? 4.280 6.112 2.512 1.00 92.62 85 GLN A O 1
ATOM 654 N N . LEU A 1 86 ? 4.123 3.882 2.753 1.00 92.25 86 LEU A N 1
ATOM 655 C CA . LEU A 1 86 ? 2.688 3.861 3.015 1.00 92.25 86 LEU A CA 1
ATOM 656 C C . LEU A 1 86 ? 2.337 4.689 4.257 1.00 92.25 86 LEU A C 1
ATOM 658 O O . LEU A 1 86 ? 1.420 5.498 4.220 1.00 92.25 86 LEU A O 1
ATOM 662 N N . LEU A 1 87 ? 3.10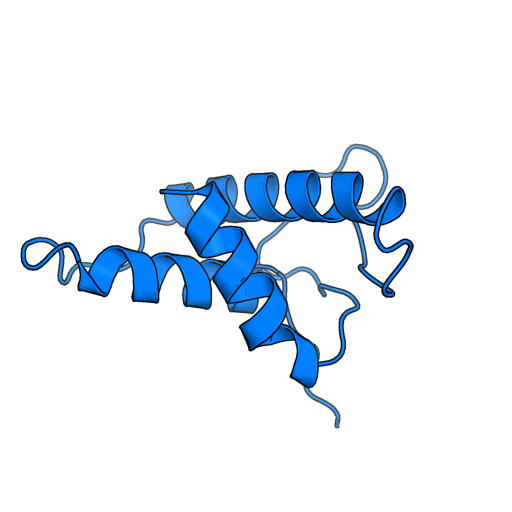9 4.551 5.342 1.00 90.44 87 LEU A N 1
ATOM 663 C CA . LEU A 1 87 ? 2.935 5.384 6.534 1.00 90.44 87 LEU A CA 1
ATOM 664 C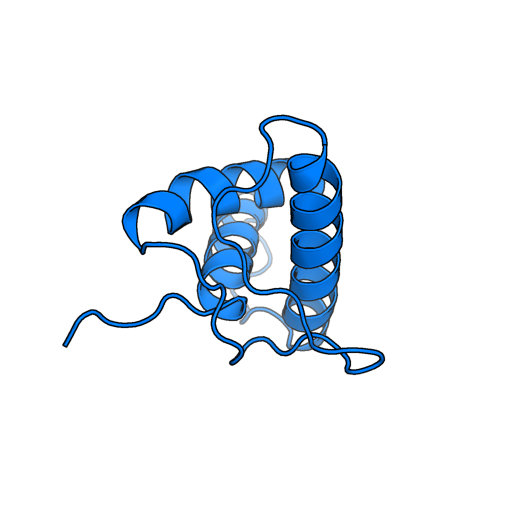 C . LEU A 1 87 ? 3.027 6.876 6.207 1.00 90.44 87 LEU A C 1
ATOM 666 O O . LEU A 1 87 ? 2.204 7.640 6.694 1.00 90.44 87 LEU A O 1
ATOM 670 N N . LEU A 1 88 ? 4.017 7.293 5.412 1.00 89.25 88 LEU A N 1
ATOM 671 C CA . LEU A 1 88 ? 4.190 8.700 5.041 1.00 89.25 88 LEU A CA 1
ATOM 6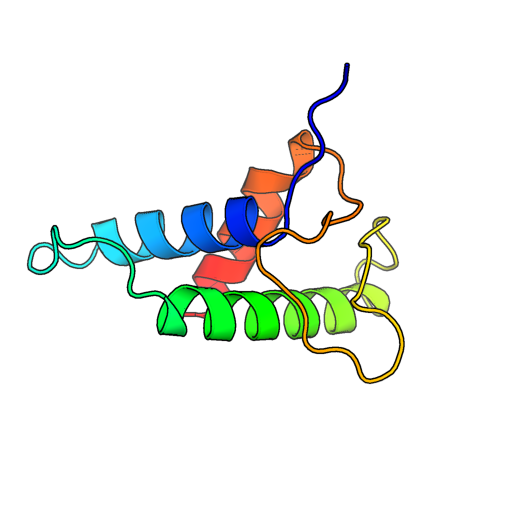72 C C . LEU A 1 88 ? 3.041 9.236 4.180 1.00 89.25 88 LEU A C 1
ATOM 674 O O . LEU A 1 88 ? 2.757 10.425 4.254 1.00 89.25 88 LEU A O 1
ATOM 678 N N . ARG A 1 89 ? 2.401 8.378 3.379 1.00 85.81 89 ARG A N 1
ATOM 679 C CA . ARG A 1 89 ? 1.235 8.726 2.554 1.00 85.81 89 ARG A CA 1
ATOM 680 C C . ARG A 1 89 ? -0.031 8.945 3.386 1.00 85.81 89 ARG A C 1
ATOM 682 O O . ARG A 1 89 ? -0.842 9.783 3.021 1.00 85.81 89 ARG A O 1
ATOM 689 N N . MET A 1 90 ? -0.185 8.197 4.480 1.00 83.44 90 MET A N 1
ATOM 690 C CA . MET A 1 90 ? -1.355 8.257 5.368 1.00 83.44 90 MET A CA 1
ATOM 691 C C . MET A 1 90 ? -1.245 9.331 6.476 1.00 83.44 90 MET A C 1
ATOM 693 O O . MET A 1 90 ? -2.160 9.448 7.291 1.00 83.44 90 MET A O 1
ATOM 697 N N . LEU A 1 91 ? -0.127 10.072 6.553 1.00 76.50 91 LEU A N 1
ATOM 698 C CA . LEU A 1 91 ? 0.058 11.228 7.452 1.00 76.50 91 LEU A CA 1
ATOM 699 C C . LEU A 1 91 ? -0.646 12.480 6.919 1.00 76.50 91 LEU A C 1
ATOM 701 O O . LEU A 1 91 ? -1.240 13.190 7.762 1.00 76.50 91 LEU A O 1
#

Sequence (91 aa):
MATVLTKGEIVLFALRKFAIASNASLTDVEPQSIEDGVNDLEDMMSEWMINPGDIGYAFATGDEQPLPDDESGLPRKYKHAVGYQLLLRML

pLDDT: mean 82.82, std 14.0, range [42.03, 94.38]

Foldseek 3Di:
DQPFDFLLLLQVLLVVVLCVVVPPDPDDDDPVSSLVLSVLLLVVQVVCCVPPRDQQFDHDPDPDRRDRRHGRRHRPVCSVVSSVVSNVVVD

InterPro domains:
  IPR020362 Tail accessory factor GP4 [PF11650] (1-91)
  IPR038258 Peptidoglycan hydrolase Gp4 superfamily [G3DSA:1.10.3230.20] (3-91)

Secondary structure (DSSP, 8-state):
--PPPBHHHHHHHHHHHHHTT-TT--SPPPHHHHHHHHHHHHHHHHHHTTTT------PPPTTPPPPTTSB--S-GGGHHHHHHHHHHH--